Protein AF-A0A968C466-F1 (afdb_monomer)

Secondary structure (DSSP, 8-state):
----S--SS--S--SSS-----SS-----HHHHHHHHHHHHHHTTT-S---------S--

Mean predicted aligned error: 4.29 Å

pLDDT: mean 90.29, std 5.28, range [67.12, 96.94]

Radius of gyration: 13.08 Å; Cα contacts (8 Å, |Δi|>4): 21; chains: 1; bounding box: 30×18×36 Å

Nearest PDB structures (foldseek):
  7nbu-assembly1_l  TM=9.497E-01  e=8.249E-05  Escherichia coli K-12

Sequence (60 aa):
GRRAGKAMGGSTLTFGDYGLKAMEAGWLTARQIEASRVAMTRFVKRGGKIWIRVFPDKPI

Foldseek 3Di:
DDQDDDDPDPQDDDDDDDDDDDPDGDQADPVNLVVVVVVVCVVCVNDDDDDDPDDNPDDD

Structure (mmCIF, N/CA/C/O backbone):
data_AF-A0A968C466-F1
#
_entry.id   AF-A0A968C466-F1
#
loop_
_atom_site.group_PDB
_atom_site.id
_atom_site.type_symbol
_atom_site.label_atom_id
_atom_site.label_alt_id
_atom_site.label_comp_id
_atom_site.label_asym_id
_atom_site.label_entity_id
_atom_site.label_seq_id
_atom_site.pdbx_PDB_ins_code
_atom_site.Cartn_x
_atom_site.Cartn_y
_atom_site.Cartn_z
_atom_site.occupancy
_atom_site.B_iso_or_equiv
_atom_site.auth_seq_id
_atom_site.auth_comp_id
_atom_site.auth_asym_id
_atom_site.auth_atom_id
_atom_site.pdbx_PDB_model_num
ATOM 1 N N . GLY A 1 1 ? 14.375 -5.068 -16.671 1.00 67.12 1 GLY A N 1
ATOM 2 C CA . GLY A 1 1 ? 12.946 -5.197 -17.027 1.00 67.12 1 GLY A CA 1
ATOM 3 C C . GLY A 1 1 ? 12.333 -3.822 -17.212 1.00 67.12 1 GLY A C 1
ATOM 4 O O . GLY A 1 1 ? 12.615 -2.947 -16.399 1.00 67.12 1 GLY A O 1
ATOM 5 N N . ARG A 1 2 ? 11.549 -3.629 -18.279 1.00 76.56 2 ARG A N 1
ATOM 6 C CA . ARG A 1 2 ? 10.869 -2.370 -18.643 1.00 76.56 2 ARG A CA 1
ATOM 7 C C . ARG A 1 2 ? 9.506 -2.316 -17.926 1.00 76.56 2 ARG A C 1
ATOM 9 O O . ARG A 1 2 ? 8.848 -3.342 -17.838 1.00 76.56 2 ARG A O 1
ATOM 16 N N . ARG A 1 3 ? 9.105 -1.156 -17.388 1.00 82.56 3 ARG A N 1
ATOM 17 C CA . ARG A 1 3 ? 7.858 -0.963 -16.601 1.00 82.56 3 ARG A CA 1
ATOM 18 C C . ARG A 1 3 ? 6.803 -0.122 -17.335 1.00 82.56 3 ARG A C 1
ATOM 20 O O . ARG A 1 3 ? 5.938 0.475 -16.707 1.00 82.56 3 ARG A O 1
ATOM 27 N N . ALA A 1 4 ? 6.932 0.003 -18.652 1.00 81.00 4 ALA A N 1
ATOM 28 C CA . ALA A 1 4 ? 5.995 0.786 -19.447 1.00 81.00 4 ALA A CA 1
ATOM 29 C C . ALA A 1 4 ? 4.646 0.060 -19.556 1.00 81.00 4 ALA A C 1
ATOM 31 O O . ALA A 1 4 ? 4.614 -1.166 -19.639 1.00 81.00 4 ALA A O 1
ATOM 32 N N . GLY A 1 5 ? 3.559 0.828 -19.612 1.00 83.88 5 GLY A N 1
ATOM 33 C CA . GLY A 1 5 ? 2.208 0.309 -19.818 1.00 83.88 5 GLY A CA 1
ATOM 34 C C . GLY A 1 5 ? 1.289 0.470 -18.608 1.00 83.88 5 GLY A C 1
ATOM 35 O O . GLY A 1 5 ? 1.693 0.919 -17.537 1.00 83.88 5 GLY A O 1
ATOM 36 N N . LYS A 1 6 ? 0.014 0.128 -18.812 1.00 86.31 6 LYS A N 1
ATOM 37 C CA . LYS A 1 6 ? -1.007 0.096 -17.756 1.00 86.31 6 LYS A CA 1
ATOM 38 C C . LYS A 1 6 ? -0.904 -1.219 -16.978 1.00 86.31 6 LYS A C 1
ATOM 40 O O . LYS A 1 6 ? -0.451 -2.226 -17.518 1.00 86.31 6 LYS A O 1
ATOM 45 N N . ALA A 1 7 ? -1.350 -1.220 -15.723 1.00 86.69 7 ALA A N 1
ATOM 46 C CA . ALA A 1 7 ? -1.431 -2.447 -14.934 1.00 86.69 7 ALA A CA 1
ATOM 47 C C . ALA A 1 7 ? -2.340 -3.478 -15.630 1.00 86.69 7 ALA A C 1
ATOM 49 O O . ALA A 1 7 ? -3.464 -3.150 -16.005 1.00 86.69 7 ALA A O 1
ATOM 50 N N . MET A 1 8 ? -1.862 -4.719 -15.779 1.00 86.56 8 MET A N 1
ATOM 51 C CA . MET A 1 8 ? -2.636 -5.810 -16.394 1.00 86.56 8 MET A CA 1
ATOM 52 C C . MET A 1 8 ? -3.798 -6.301 -15.518 1.00 86.56 8 MET A C 1
ATOM 54 O O . MET A 1 8 ? -4.746 -6.883 -16.033 1.00 86.56 8 MET A O 1
ATOM 58 N N . GLY A 1 9 ? -3.752 -6.070 -14.203 1.00 87.44 9 GLY A N 1
ATOM 59 C CA . GLY A 1 9 ? -4.763 -6.555 -13.264 1.00 87.44 9 GLY A CA 1
ATOM 60 C C . GLY A 1 9 ? -4.748 -5.802 -11.936 1.00 87.44 9 GLY A C 1
ATOM 61 O O . GLY A 1 9 ? -3.965 -4.872 -11.743 1.00 87.44 9 GLY A O 1
ATOM 62 N N . GLY A 1 10 ? -5.656 -6.172 -11.027 1.00 85.81 10 GLY A N 1
ATOM 63 C CA . GLY A 1 10 ? -5.719 -5.613 -9.667 1.00 85.81 10 GLY A CA 1
ATOM 64 C C . GLY A 1 10 ? -6.152 -4.143 -9.577 1.00 85.81 10 GLY A C 1
ATOM 65 O O . GLY A 1 10 ? -5.997 -3.528 -8.527 1.00 85.81 10 GLY A O 1
ATOM 66 N N . SER A 1 11 ? -6.690 -3.572 -10.661 1.00 87.69 11 SER A N 1
ATOM 67 C CA . SER A 1 11 ? -7.077 -2.152 -10.734 1.00 87.69 11 SER A CA 1
ATOM 68 C C . SER A 1 11 ? -8.456 -1.836 -10.142 1.00 87.69 11 SER A C 1
ATOM 70 O O . SER A 1 11 ? -8.785 -0.663 -9.977 1.00 87.69 11 SER A O 1
ATOM 72 N N . THR A 1 12 ? -9.259 -2.856 -9.841 1.00 90.12 12 THR A N 1
ATOM 73 C CA . THR A 1 12 ? -10.579 -2.738 -9.207 1.00 90.12 12 THR A CA 1
ATOM 74 C C . THR A 1 12 ? -10.508 -3.162 -7.746 1.00 90.12 12 THR A C 1
ATOM 76 O O . THR A 1 12 ? -9.686 -4.005 -7.381 1.00 90.12 12 THR A O 1
ATOM 79 N N . LEU A 1 13 ? -11.359 -2.590 -6.894 1.00 91.69 13 LEU A N 1
ATOM 80 C CA . LEU A 1 13 ? -11.465 -2.994 -5.494 1.00 91.69 13 LEU A CA 1
ATOM 81 C C . LEU A 1 13 ? -12.166 -4.356 -5.407 1.00 91.69 13 LEU A C 1
ATOM 83 O O . LEU A 1 13 ? -13.268 -4.517 -5.915 1.00 91.69 13 LEU A O 1
ATOM 87 N N . THR A 1 14 ? -11.504 -5.344 -4.803 1.00 90.25 14 THR A N 1
ATOM 88 C CA . THR A 1 14 ? -12.052 -6.708 -4.645 1.00 90.25 14 THR A CA 1
ATOM 89 C C . THR A 1 14 ? -12.379 -7.030 -3.187 1.00 90.25 14 THR A C 1
ATOM 91 O O . THR A 1 14 ? -13.221 -7.878 -2.922 1.00 90.25 14 THR A O 1
ATOM 94 N N . PHE A 1 15 ? -11.726 -6.352 -2.241 1.00 87.69 15 PHE A N 1
ATOM 95 C CA . PHE A 1 15 ? -11.903 -6.553 -0.805 1.00 87.69 15 PHE A CA 1
ATOM 96 C C . PHE A 1 15 ? -11.927 -5.206 -0.091 1.00 87.69 15 PHE A C 1
ATOM 98 O O . PHE A 1 15 ? -11.190 -4.302 -0.487 1.00 87.69 15 PHE A O 1
ATOM 105 N N . GLY A 1 16 ? -12.700 -5.129 0.993 1.00 89.25 16 GLY A N 1
ATOM 106 C CA . GLY A 1 16 ? -12.851 -3.921 1.801 1.00 89.25 16 GLY A CA 1
ATOM 107 C C . GLY A 1 16 ? -13.683 -2.836 1.120 1.00 89.25 16 GLY A C 1
ATOM 108 O O . GLY A 1 16 ? -14.139 -2.998 -0.009 1.00 89.25 16 GLY A O 1
ATOM 109 N N . ASP A 1 17 ? -13.852 -1.723 1.829 1.00 92.25 17 ASP A N 1
ATOM 110 C CA . ASP A 1 17 ? -14.678 -0.595 1.379 1.00 92.25 17 ASP A CA 1
ATOM 111 C C . ASP A 1 17 ? -13.862 0.471 0.629 1.00 92.25 17 ASP A C 1
ATOM 113 O O . ASP A 1 17 ? -14.394 1.226 -0.180 1.00 92.25 17 ASP A O 1
ATOM 117 N N . TYR A 1 18 ? -12.544 0.511 0.864 1.00 91.69 18 TYR A N 1
ATOM 118 C CA . TYR A 1 18 ? -11.626 1.499 0.295 1.00 91.69 18 TYR A CA 1
ATOM 119 C C . TYR A 1 18 ? -10.342 0.842 -0.218 1.00 91.69 18 TYR A C 1
ATOM 121 O O . TYR A 1 18 ? -9.891 -0.177 0.307 1.00 91.69 18 TYR A O 1
ATOM 129 N N . GLY A 1 19 ? -9.713 1.459 -1.223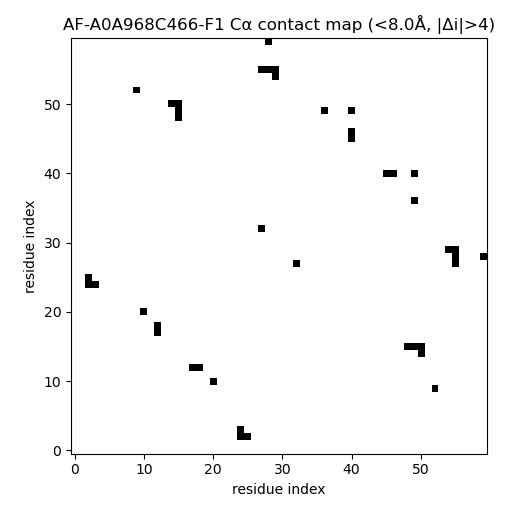 1.00 92.44 19 GLY A N 1
ATOM 130 C CA . GLY A 1 19 ? -8.460 0.984 -1.808 1.00 92.44 19 GLY A CA 1
ATOM 131 C C . GLY A 1 19 ? -7.502 2.115 -2.160 1.00 92.44 19 GLY A C 1
ATOM 132 O O . GLY A 1 19 ? -7.916 3.238 -2.435 1.00 92.44 19 GLY A O 1
ATOM 133 N N . LEU A 1 20 ? -6.209 1.794 -2.177 1.00 92.19 20 LEU A N 1
ATOM 134 C CA . LEU A 1 20 ? -5.136 2.717 -2.535 1.00 92.19 20 LEU A CA 1
ATOM 135 C C . LEU A 1 20 ? -4.539 2.283 -3.878 1.00 92.19 20 LEU A C 1
ATOM 137 O O . LEU A 1 20 ? -4.087 1.146 -4.022 1.00 92.19 20 LEU A O 1
ATOM 141 N N . LYS A 1 21 ? -4.588 3.170 -4.877 1.00 91.69 21 LYS A N 1
ATOM 142 C CA . LYS A 1 21 ? -4.165 2.891 -6.256 1.00 91.69 21 LYS A CA 1
ATOM 143 C C . LYS A 1 21 ? -2.881 3.646 -6.583 1.00 91.69 21 LYS A C 1
ATOM 145 O O . LYS A 1 21 ? -2.758 4.828 -6.280 1.00 91.69 21 LYS A O 1
ATOM 150 N N . ALA A 1 22 ? -1.943 2.968 -7.239 1.00 92.56 22 ALA A N 1
ATOM 151 C CA . ALA A 1 22 ? -0.742 3.608 -7.757 1.00 92.56 22 ALA A CA 1
ATOM 152 C C . ALA A 1 22 ? -1.085 4.512 -8.952 1.00 92.56 22 ALA A C 1
ATOM 154 O O . ALA A 1 22 ? -1.745 4.074 -9.898 1.00 92.56 22 ALA A O 1
ATOM 155 N N . MET A 1 23 ? -0.612 5.756 -8.906 1.00 91.88 23 MET A N 1
ATOM 156 C CA . MET A 1 23 ? -0.738 6.715 -10.011 1.00 91.88 23 MET A CA 1
ATOM 157 C C . MET A 1 23 ? 0.438 6.630 -10.989 1.00 91.88 23 MET A C 1
ATOM 159 O O . MET A 1 23 ? 0.314 7.029 -12.142 1.00 91.88 23 MET A O 1
ATOM 163 N N . GLU A 1 24 ? 1.556 6.058 -10.543 1.00 90.88 24 GLU A N 1
ATOM 164 C CA . GLU A 1 24 ? 2.802 5.960 -11.297 1.00 90.88 24 GLU A CA 1
ATOM 165 C C . GLU A 1 24 ? 3.411 4.559 -11.178 1.00 90.88 24 GLU A C 1
ATOM 167 O O 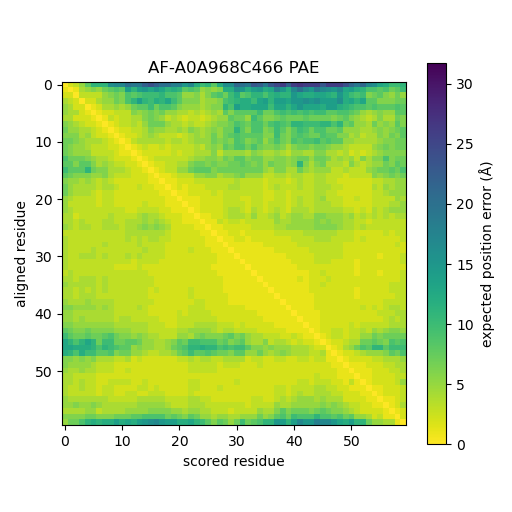. GLU A 1 24 ? 3.141 3.811 -10.232 1.00 90.88 24 GLU A O 1
ATOM 172 N N . ALA A 1 25 ? 4.252 4.193 -12.148 1.00 91.31 25 ALA A N 1
ATOM 173 C CA . ALA A 1 25 ? 4.927 2.901 -12.168 1.00 91.31 25 ALA A CA 1
ATOM 174 C C . ALA A 1 25 ? 6.207 2.930 -11.313 1.00 91.31 25 ALA A C 1
ATOM 176 O O . ALA A 1 25 ? 7.166 3.638 -11.620 1.00 91.31 25 ALA A O 1
ATOM 177 N N . GLY A 1 26 ? 6.257 2.092 -10.277 1.00 89.94 26 GLY A N 1
ATOM 178 C CA . GLY A 1 26 ? 7.368 2.006 -9.327 1.00 89.94 26 GLY A CA 1
ATOM 179 C C . GLY A 1 26 ? 7.785 0.565 -9.035 1.00 89.94 26 GLY A C 1
ATOM 180 O O . GLY A 1 26 ? 7.036 -0.373 -9.289 1.00 89.94 26 GLY A O 1
ATOM 181 N N . TRP A 1 27 ? 9.008 0.378 -8.532 1.00 90.25 27 TRP A N 1
ATOM 182 C CA . TRP A 1 27 ? 9.378 -0.862 -7.848 1.00 90.25 27 TRP A CA 1
ATOM 183 C C . TRP A 1 27 ? 9.045 -0.660 -6.380 1.00 90.25 27 TRP A C 1
ATOM 185 O O . TRP A 1 27 ? 9.380 0.386 -5.826 1.00 90.25 27 TRP A O 1
ATOM 195 N N . LEU A 1 28 ? 8.394 -1.645 -5.775 1.00 90.75 28 LEU A N 1
ATOM 196 C CA . LEU A 1 28 ? 8.014 -1.593 -4.376 1.00 90.75 28 LEU A CA 1
ATOM 197 C C . LEU A 1 28 ? 8.758 -2.692 -3.624 1.00 90.75 28 LEU A C 1
ATOM 199 O O . LEU A 1 28 ? 8.614 -3.874 -3.926 1.00 90.75 28 LEU A O 1
ATOM 203 N N . THR A 1 29 ? 9.591 -2.289 -2.673 1.00 94.81 29 THR A N 1
ATOM 204 C CA . THR A 1 29 ? 10.393 -3.208 -1.859 1.00 94.81 29 THR A CA 1
ATOM 205 C C . THR A 1 29 ? 9.567 -3.796 -0.717 1.00 94.81 29 THR A C 1
ATOM 207 O O . THR A 1 29 ? 8.624 -3.169 -0.230 1.00 94.81 29 THR A O 1
ATOM 210 N N . ALA A 1 30 ? 9.977 -4.964 -0.211 1.00 94.56 30 ALA A N 1
ATOM 211 C CA . ALA A 1 30 ? 9.359 -5.576 0.970 1.00 94.56 30 ALA A CA 1
ATOM 212 C C . ALA A 1 30 ? 9.348 -4.625 2.185 1.00 94.56 30 ALA A C 1
ATOM 214 O O . ALA A 1 30 ? 8.357 -4.539 2.907 1.00 94.56 30 ALA A O 1
ATOM 215 N N . ARG A 1 31 ? 10.425 -3.844 2.366 1.00 95.00 31 ARG A N 1
ATOM 216 C CA . ARG A 1 31 ? 10.546 -2.852 3.449 1.00 95.00 31 ARG A CA 1
ATOM 217 C C . ARG A 1 31 ? 9.516 -1.729 3.328 1.00 95.00 31 ARG A C 1
ATOM 219 O O . ARG A 1 31 ? 8.954 -1.323 4.338 1.00 95.00 31 ARG A O 1
ATOM 226 N N . GLN A 1 32 ? 9.253 -1.240 2.115 1.00 95.44 32 GLN A N 1
ATOM 227 C CA . GLN A 1 32 ? 8.234 -0.210 1.880 1.00 95.44 32 GLN A CA 1
ATOM 228 C C . GLN A 1 32 ? 6.825 -0.745 2.146 1.00 95.44 32 GLN A C 1
ATOM 230 O O . GLN A 1 32 ? 6.048 -0.069 2.815 1.00 95.44 32 GLN A O 1
ATOM 235 N N . ILE A 1 33 ? 6.516 -1.967 1.694 1.00 94.94 33 ILE A N 1
ATOM 236 C CA . ILE A 1 33 ? 5.222 -2.618 1.962 1.00 94.94 33 ILE A CA 1
ATOM 237 C C . ILE A 1 33 ? 4.984 -2.721 3.473 1.00 94.94 33 ILE A C 1
ATOM 239 O O . ILE A 1 33 ? 3.921 -2.339 3.965 1.00 94.94 33 ILE A O 1
ATOM 243 N N . GLU A 1 34 ? 5.989 -3.182 4.218 1.00 96.44 34 GLU A N 1
ATOM 244 C CA . GLU A 1 34 ? 5.875 -3.353 5.664 1.00 96.44 34 GLU A CA 1
ATOM 245 C C . GLU A 1 34 ? 5.783 -2.013 6.407 1.00 96.44 34 GLU A C 1
ATOM 247 O O . GLU A 1 34 ? 4.947 -1.858 7.300 1.00 96.44 34 GLU A O 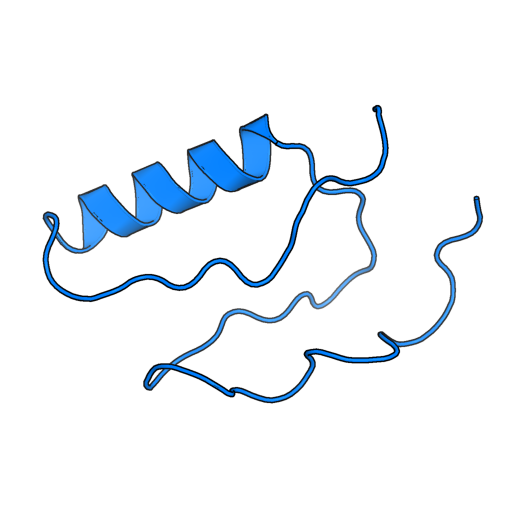1
ATOM 252 N N . ALA A 1 35 ? 6.561 -1.007 5.995 1.00 96.94 35 ALA A N 1
ATOM 253 C CA . ALA A 1 35 ? 6.471 0.339 6.554 1.00 96.94 35 ALA A CA 1
ATOM 254 C C . ALA A 1 35 ? 5.061 0.933 6.381 1.00 96.94 35 ALA A C 1
ATOM 256 O O . ALA A 1 35 ? 4.477 1.436 7.346 1.00 96.94 35 ALA A O 1
ATOM 257 N N . SER A 1 36 ? 4.476 0.813 5.184 1.00 95.69 36 SER A N 1
ATOM 258 C CA . SER A 1 36 ? 3.104 1.252 4.911 1.00 95.69 36 SER A CA 1
ATOM 259 C C . SER A 1 36 ? 2.076 0.487 5.749 1.00 95.69 36 SER A C 1
ATOM 261 O O . SER A 1 36 ? 1.195 1.104 6.350 1.00 95.69 36 SER A O 1
ATOM 263 N N . ARG A 1 37 ? 2.206 -0.842 5.866 1.00 95.31 37 ARG A N 1
ATOM 264 C CA . ARG A 1 37 ? 1.297 -1.676 6.670 1.00 95.31 37 ARG A CA 1
ATOM 265 C C . ARG A 1 37 ? 1.312 -1.281 8.145 1.00 95.31 37 ARG A C 1
ATOM 267 O O . ARG A 1 37 ? 0.249 -1.141 8.756 1.00 95.31 37 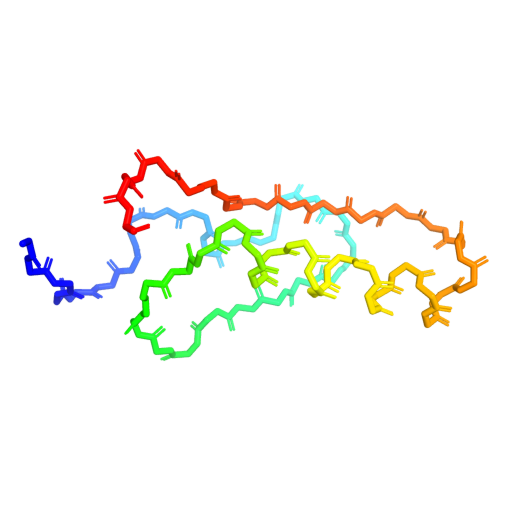ARG A O 1
ATOM 274 N N . VAL A 1 38 ? 2.499 -1.099 8.725 1.00 95.62 38 VAL A N 1
ATOM 275 C CA . VAL A 1 38 ? 2.660 -0.692 10.128 1.00 95.62 38 VAL A CA 1
ATOM 276 C C . VAL A 1 38 ? 2.057 0.692 10.359 1.00 95.62 38 VAL A C 1
ATOM 278 O O . VAL A 1 38 ? 1.331 0.869 11.338 1.00 95.62 38 VAL A O 1
ATOM 281 N N . ALA A 1 39 ? 2.296 1.648 9.455 1.00 96.06 39 ALA A N 1
ATOM 282 C CA . ALA A 1 39 ? 1.724 2.990 9.541 1.00 96.06 39 ALA A CA 1
ATOM 283 C C . ALA A 1 39 ? 0.186 2.960 9.531 1.00 96.06 39 ALA A C 1
ATOM 285 O O . ALA A 1 39 ? -0.442 3.508 10.439 1.00 96.06 39 ALA A O 1
ATOM 286 N N . MET A 1 40 ? -0.418 2.243 8.576 1.00 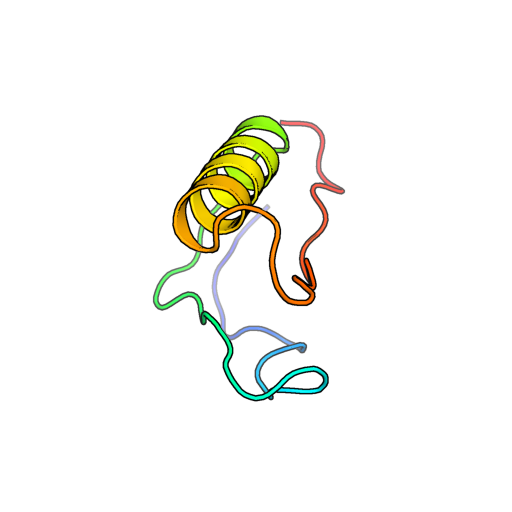94.25 40 MET A N 1
ATOM 287 C CA . MET A 1 40 ? -1.875 2.086 8.494 1.00 94.25 40 MET A CA 1
ATOM 288 C C . MET A 1 40 ? -2.443 1.413 9.746 1.00 94.25 40 MET A C 1
ATOM 290 O O . MET A 1 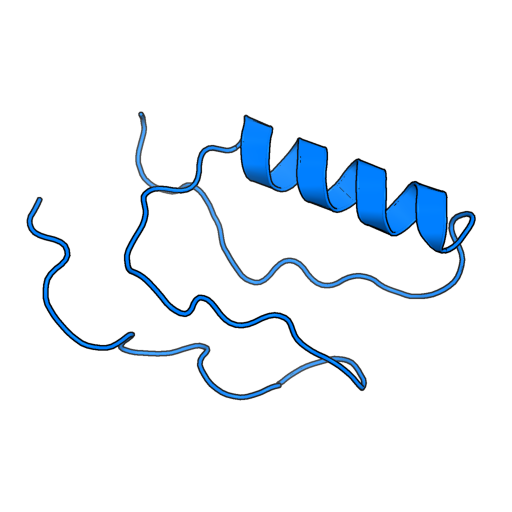40 ? -3.395 1.915 10.335 1.00 94.25 40 MET A O 1
ATOM 294 N N . THR A 1 41 ? -1.819 0.321 10.200 1.00 94.69 41 THR A N 1
ATOM 295 C CA . THR A 1 41 ? -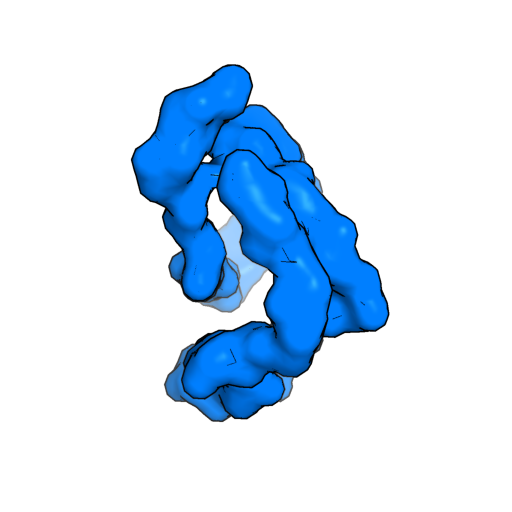2.255 -0.438 11.386 1.00 94.69 41 THR A CA 1
ATOM 296 C C . THR A 1 41 ? -2.202 0.411 12.661 1.00 94.69 41 THR A C 1
ATOM 298 O O . THR A 1 41 ? -3.084 0.307 13.514 1.00 94.69 41 THR A O 1
ATOM 301 N N . ARG A 1 42 ? -1.177 1.261 12.813 1.00 95.25 42 ARG A N 1
ATOM 302 C CA . ARG A 1 42 ? -1.059 2.191 13.948 1.00 95.25 42 ARG A CA 1
ATOM 303 C C . ARG A 1 42 ? -2.126 3.278 13.898 1.00 95.25 42 ARG A C 1
ATOM 305 O O . ARG A 1 42 ? -2.725 3.563 14.930 1.00 95.25 42 ARG A O 1
ATOM 312 N N . PHE A 1 43 ? -2.383 3.839 12.718 1.00 94.12 43 PHE A N 1
ATOM 313 C CA . PHE A 1 43 ? -3.379 4.894 12.534 1.00 94.12 43 PHE A CA 1
ATOM 314 C C . PHE A 1 43 ? -4.786 4.433 12.930 1.00 94.12 43 PHE A C 1
ATOM 316 O O . PHE A 1 43 ? -5.467 5.104 13.701 1.00 94.12 43 PHE A O 1
ATOM 323 N N . VAL A 1 44 ? -5.180 3.231 12.502 1.00 92.44 44 VAL A N 1
ATOM 324 C CA . VAL A 1 44 ? -6.473 2.623 12.865 1.00 92.44 44 VAL A CA 1
ATOM 325 C C . VAL A 1 44 ? -6.479 2.000 14.267 1.00 92.44 44 VAL A C 1
ATOM 327 O O . VAL A 1 44 ? -7.439 1.330 14.639 1.00 92.44 44 VAL A O 1
ATOM 330 N N . LYS A 1 45 ? -5.405 2.177 15.052 1.00 92.75 45 LYS A N 1
ATOM 331 C CA . LYS A 1 45 ? -5.233 1.610 16.402 1.00 92.75 45 LYS A CA 1
ATOM 332 C C . LYS A 1 45 ? -5.482 0.095 16.451 1.00 92.75 45 LYS A C 1
ATO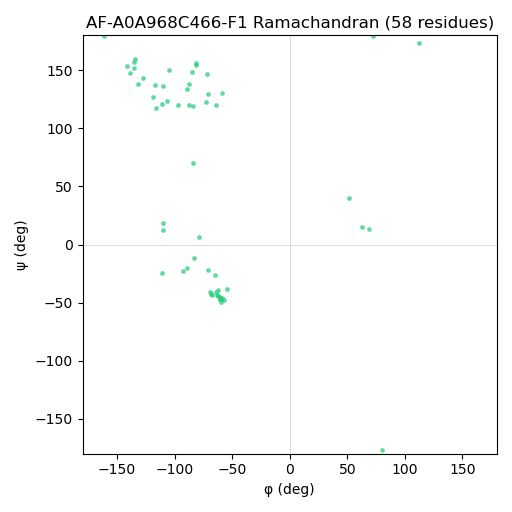M 334 O O . LYS A 1 45 ? -6.071 -0.411 17.400 1.00 92.75 45 LYS A O 1
ATOM 339 N N . ARG A 1 46 ? -5.014 -0.631 15.425 1.00 87.06 46 ARG A N 1
ATOM 340 C CA . ARG A 1 46 ? -5.229 -2.079 15.216 1.00 87.06 46 ARG A CA 1
ATOM 341 C C . ARG A 1 46 ? -6.700 -2.492 15.029 1.00 87.06 46 ARG A C 1
ATOM 343 O O . ARG A 1 46 ? -7.004 -3.677 15.109 1.00 87.06 46 ARG A O 1
ATOM 350 N N . GLY A 1 47 ? -7.597 -1.542 14.766 1.00 88.44 47 GLY A N 1
ATOM 351 C CA . GLY A 1 47 ? -8.979 -1.801 14.375 1.00 88.44 47 GLY A CA 1
ATOM 352 C C . GLY A 1 47 ? -9.129 -2.037 12.870 1.00 88.44 47 GLY A C 1
ATOM 353 O O . GLY A 1 47 ? -8.405 -1.465 12.060 1.00 88.44 47 GLY A O 1
ATOM 354 N N . GLY A 1 48 ? -10.101 -2.863 12.484 1.00 89.31 48 GLY A N 1
ATOM 355 C CA . GLY A 1 48 ? -10.395 -3.156 11.079 1.00 89.31 48 GLY A CA 1
ATOM 356 C C . GLY A 1 48 ? -9.468 -4.195 10.439 1.00 89.31 48 GLY A C 1
ATOM 357 O O . GLY A 1 48 ? -8.618 -4.804 11.089 1.00 89.31 48 GLY A O 1
ATOM 358 N N . LYS A 1 49 ? -9.673 -4.432 9.140 1.00 91.75 49 LYS A N 1
ATOM 359 C CA . LYS A 1 49 ? -8.896 -5.380 8.330 1.00 91.75 49 LYS A CA 1
ATOM 360 C C . LYS A 1 49 ? -8.167 -4.628 7.221 1.00 91.75 49 LYS A C 1
ATOM 362 O O . LYS A 1 49 ? -8.736 -3.741 6.593 1.00 91.75 49 LYS A O 1
ATOM 367 N N . ILE A 1 50 ? -6.908 -4.989 6.990 1.00 93.06 50 ILE A N 1
ATOM 368 C CA . ILE A 1 50 ? -6.057 -4.402 5.950 1.00 93.06 50 ILE A CA 1
ATOM 369 C C . ILE A 1 50 ? -5.668 -5.519 4.985 1.00 93.06 50 ILE A C 1
ATOM 371 O O . ILE A 1 50 ? -5.131 -6.542 5.407 1.00 93.06 50 ILE A O 1
ATOM 375 N N . TRP A 1 51 ? -5.912 -5.308 3.693 1.00 93.56 51 TRP A N 1
ATOM 376 C CA . TRP A 1 51 ? -5.536 -6.238 2.630 1.00 93.56 51 TRP A CA 1
ATOM 377 C C . TRP A 1 51 ? -4.349 -5.688 1.843 1.00 93.56 51 TRP A C 1
ATOM 379 O O . TRP A 1 51 ? -4.423 -4.599 1.277 1.00 93.56 51 TRP A O 1
ATOM 389 N N . ILE A 1 52 ? -3.263 -6.459 1.768 1.00 94.06 52 ILE A N 1
ATOM 390 C CA . ILE A 1 52 ? -2.117 -6.161 0.904 1.00 94.06 52 ILE A CA 1
ATOM 391 C C . ILE A 1 52 ? -2.284 -6.972 -0.378 1.00 94.06 52 ILE A C 1
ATOM 393 O O . ILE A 1 52 ? -2.367 -8.195 -0.335 1.00 94.06 52 ILE A O 1
ATOM 397 N N . ARG A 1 53 ? -2.359 -6.284 -1.520 1.00 92.25 53 ARG A N 1
ATOM 398 C CA . ARG A 1 53 ? -2.624 -6.894 -2.838 1.00 92.25 53 ARG A CA 1
ATOM 399 C C . ARG A 1 53 ? -1.416 -6.881 -3.778 1.00 92.25 53 ARG A C 1
ATOM 401 O O . ARG A 1 53 ? -1.567 -7.098 -4.974 1.00 92.25 53 ARG A O 1
ATOM 408 N N . VAL A 1 54 ? -0.237 -6.583 -3.241 1.00 92.06 54 VAL A N 1
ATOM 409 C CA . VAL A 1 54 ? 1.035 -6.530 -3.969 1.00 92.06 54 VAL A CA 1
ATOM 410 C C . VAL A 1 54 ? 2.057 -7.391 -3.242 1.00 92.06 54 VAL A C 1
ATOM 412 O O . VAL A 1 54 ? 2.065 -7.424 -2.012 1.00 92.06 54 VAL A O 1
ATOM 415 N N . PHE A 1 55 ? 2.917 -8.071 -3.992 1.00 92.12 55 PHE A N 1
ATOM 416 C CA . PHE A 1 55 ? 3.961 -8.926 -3.441 1.00 92.12 55 PHE A CA 1
ATOM 417 C C . PHE A 1 55 ? 5.306 -8.613 -4.123 1.00 92.12 55 PHE A C 1
ATOM 419 O O . PHE A 1 55 ? 5.332 -8.356 -5.330 1.00 92.12 55 PHE A O 1
ATOM 426 N N . PRO A 1 56 ? 6.423 -8.558 -3.375 1.00 91.75 56 PRO A N 1
ATOM 427 C CA . PRO A 1 56 ? 7.733 -8.251 -3.932 1.00 91.75 56 PRO A CA 1
ATOM 428 C C . PRO A 1 56 ? 8.386 -9.520 -4.505 1.00 91.75 56 PRO A C 1
ATOM 430 O O . PRO A 1 56 ? 9.363 -10.019 -3.958 1.00 91.75 56 PRO A O 1
ATOM 433 N N . ASP A 1 57 ? 7.862 -10.036 -5.621 1.00 91.06 57 ASP A N 1
ATOM 434 C CA . ASP A 1 57 ? 8.399 -11.249 -6.274 1.00 91.06 57 ASP A CA 1
ATOM 435 C C . ASP A 1 57 ? 9.816 -11.060 -6.815 1.00 91.06 57 ASP A C 1
ATOM 437 O O . ASP A 1 57 ? 10.580 -12.008 -6.993 1.00 91.06 57 ASP A O 1
ATOM 441 N N . LYS A 1 58 ? 10.164 -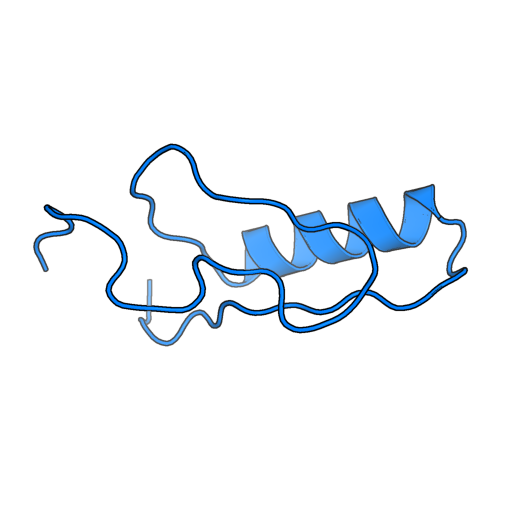9.814 -7.133 1.00 86.25 58 LYS A N 1
ATOM 442 C CA . LYS A 1 58 ? 11.455 -9.499 -7.715 1.00 86.25 58 LYS A CA 1
ATOM 443 C C . LYS A 1 58 ? 12.486 -9.255 -6.608 1.00 86.25 58 LYS A C 1
ATOM 445 O O . LYS A 1 58 ? 12.313 -8.285 -5.866 1.00 86.25 58 LYS A O 1
ATOM 450 N N . PRO A 1 59 ? 13.583 -10.031 -6.548 1.00 82.12 59 PRO A N 1
ATOM 451 C CA . PRO A 1 59 ? 14.707 -9.703 -5.682 1.00 82.12 59 PRO A CA 1
ATOM 452 C C . PRO A 1 59 ? 15.332 -8.383 -6.159 1.00 82.12 59 PRO A C 1
ATOM 454 O O . PRO A 1 59 ? 15.731 -8.258 -7.323 1.00 82.12 59 PRO A O 1
ATOM 457 N N . ILE A 1 60 ? 15.331 -7.383 -5.275 1.00 79.69 60 ILE A N 1
ATOM 458 C CA . ILE A 1 60 ? 15.843 -6.015 -5.468 1.00 79.69 60 ILE A CA 1
ATOM 459 C C . ILE A 1 60 ? 16.714 -5.661 -4.273 1.00 79.69 60 ILE A C 1
ATOM 461 O O . ILE A 1 60 ? 16.279 -5.962 -3.137 1.00 79.69 60 ILE A O 1
#

Solvent-accessible surface area (backbone atoms only — not comparable to full-atom values): 4470 Å² total; per-residue (Å²): 138,86,75,83,78,78,80,92,63,86,87,64,86,87,64,83,94,71,80,88,78,82,91,69,86,78,89,69,51,64,68,57,55,50,53,52,51,51,52,53,41,57,73,51,70,70,55,84,85,84,87,82,91,75,77,61,83,66,92,127